Protein AF-A0A374NKQ5-F1 (afdb_monomer_lite)

Radius of gyration: 18.97 Å; chains: 1; bounding box: 44×30×64 Å

Foldseek 3Di:
DVVVVVVVVVVVVVVVVVVLVPDDPLVVLVVCLVVPFQWKWFWDAWPDDDLVQQKTWTKTDIDHHAQDFFQKKWWAFSSNHTFFIWTFHDHWDWDFPDDDDPDTDIMTITMTHGQDGPRHGSVPDDSVRSVVSRVVCRVGTTMMGSDDDDPPD

Structure (mmCIF, N/CA/C/O backbone):
data_AF-A0A374NKQ5-F1
#
_entry.id   AF-A0A374NKQ5-F1
#
loop_
_atom_site.group_PDB
_atom_site.id
_atom_site.type_symbol
_atom_site.label_atom_id
_atom_site.label_alt_id
_atom_site.label_comp_id
_atom_site.label_asym_id
_atom_site.label_entity_id
_atom_site.label_seq_id
_atom_site.pdbx_PDB_ins_code
_atom_site.Cartn_x
_atom_site.Cartn_y
_atom_site.Cartn_z
_atom_site.occupancy
_atom_site.B_iso_or_equiv
_atom_site.auth_seq_id
_atom_site.auth_comp_id
_atom_site.auth_asym_id
_atom_site.auth_atom_id
_atom_site.pdbx_PDB_model_num
ATOM 1 N N . MET A 1 1 ? -23.438 0.858 43.268 1.00 70.25 1 MET A N 1
ATOM 2 C CA . MET A 1 1 ? -22.075 0.892 42.681 1.00 70.25 1 MET A CA 1
ATOM 3 C C . MET A 1 1 ? -22.050 0.452 41.212 1.00 70.25 1 MET A C 1
ATOM 5 O O . MET A 1 1 ? -21.388 1.112 40.426 1.00 70.25 1 MET A O 1
ATOM 9 N N . LEU A 1 2 ? -22.799 -0.591 40.820 1.00 74.88 2 LEU A N 1
ATOM 10 C CA . LEU A 1 2 ? -22.892 -1.069 39.427 1.00 74.88 2 LEU A CA 1
ATOM 11 C C . LEU A 1 2 ? -23.542 -0.053 38.462 1.00 74.88 2 LEU A C 1
ATOM 13 O O . LEU A 1 2 ? -22.989 0.242 37.412 1.00 74.88 2 LEU A O 1
ATOM 17 N N . LEU A 1 3 ? -24.669 0.548 38.868 1.00 74.69 3 LEU A N 1
ATOM 18 C CA . LEU A 1 3 ? -25.404 1.545 38.070 1.00 74.69 3 LEU A CA 1
ATOM 19 C C . LEU A 1 3 ? -24.572 2.791 37.733 1.00 74.69 3 LEU A C 1
ATOM 21 O O . LEU A 1 3 ? -24.650 3.300 36.623 1.00 74.69 3 LEU A O 1
ATOM 25 N N . LYS A 1 4 ? -23.737 3.255 38.673 1.00 80.06 4 LYS A N 1
ATOM 26 C CA . LYS A 1 4 ? -22.841 4.397 38.447 1.00 80.06 4 LYS A CA 1
ATOM 27 C C . LYS A 1 4 ? -21.773 4.061 37.401 1.00 80.06 4 LYS A C 1
ATOM 29 O O . LYS A 1 4 ? -21.599 4.817 36.463 1.00 80.06 4 LYS A O 1
ATOM 34 N N . LYS A 1 5 ? -21.155 2.878 37.496 1.00 80.25 5 LYS A N 1
ATOM 35 C CA . LYS A 1 5 ? -20.176 2.403 36.504 1.00 80.25 5 LYS A CA 1
ATOM 36 C C . LYS A 1 5 ? -20.775 2.254 35.101 1.00 80.25 5 LYS A C 1
ATOM 38 O O . LYS A 1 5 ? -20.100 2.570 34.134 1.00 80.25 5 LYS A O 1
ATOM 43 N N . LEU A 1 6 ? -22.023 1.789 34.994 1.00 72.88 6 LEU A N 1
ATOM 44 C CA . LEU A 1 6 ? -22.735 1.689 33.713 1.00 72.88 6 LEU A CA 1
ATOM 45 C C . LEU A 1 6 ? -23.015 3.067 33.101 1.00 72.88 6 LEU A C 1
ATOM 47 O O . LEU A 1 6 ? -22.865 3.237 31.895 1.00 72.88 6 LEU A O 1
ATOM 51 N N . LYS A 1 7 ? -23.381 4.050 33.929 1.00 76.62 7 LYS A N 1
ATOM 52 C CA . LYS A 1 7 ? -23.606 5.427 33.484 1.00 76.62 7 LYS A CA 1
ATOM 53 C C . LYS A 1 7 ? -22.303 6.103 33.043 1.00 76.62 7 LYS A C 1
ATOM 55 O O . LYS A 1 7 ? -22.260 6.642 31.945 1.00 76.62 7 LYS A O 1
ATOM 60 N N . ASP A 1 8 ? -21.241 5.976 33.840 1.00 83.88 8 ASP A N 1
ATOM 61 C CA . ASP A 1 8 ? -19.908 6.501 33.514 1.00 83.88 8 ASP A CA 1
ATOM 62 C C . ASP A 1 8 ? -19.348 5.848 32.230 1.00 83.88 8 ASP A C 1
ATOM 64 O O . ASP A 1 8 ? -18.672 6.501 31.439 1.00 83.88 8 ASP A O 1
ATOM 68 N N . PHE A 1 9 ? -19.633 4.557 32.006 1.00 77.44 9 PHE A N 1
ATOM 69 C CA . PHE A 1 9 ? -19.281 3.858 30.767 1.00 77.44 9 PHE A CA 1
ATOM 70 C C . PHE A 1 9 ? -20.034 4.442 29.572 1.00 77.44 9 PHE A C 1
ATOM 72 O O . PHE A 1 9 ? -19.401 4.832 28.601 1.00 77.44 9 PHE A O 1
ATOM 79 N N . HIS A 1 10 ? -21.360 4.572 29.668 1.00 74.75 10 HIS A N 1
ATOM 80 C CA . HIS A 1 10 ? -22.178 5.134 28.594 1.00 74.75 10 HIS A CA 1
ATOM 81 C C . HIS A 1 10 ? -21.780 6.573 28.239 1.00 74.75 10 HIS A C 1
ATOM 83 O O . HIS A 1 10 ? -21.667 6.892 27.061 1.00 74.75 10 HIS A O 1
ATOM 89 N N . GLU A 1 11 ? -21.523 7.429 29.233 1.00 76.31 11 GLU A N 1
ATOM 90 C CA . GLU A 1 11 ? -21.076 8.809 29.004 1.00 76.31 11 GLU A CA 1
ATOM 91 C C . GLU A 1 11 ? -19.733 8.849 28.261 1.00 76.31 11 GLU A C 1
ATOM 93 O O . GLU A 1 11 ? -19.625 9.547 27.255 1.00 76.31 11 GLU A O 1
ATOM 98 N N . ARG A 1 12 ? -18.758 8.017 28.658 1.00 76.31 12 ARG A N 1
ATOM 99 C CA . ARG A 1 12 ? -17.474 7.890 27.946 1.00 76.31 12 ARG A CA 1
ATOM 100 C C . ARG A 1 12 ? -17.634 7.364 26.525 1.00 76.31 12 ARG A C 1
ATOM 102 O O . ARG A 1 12 ? -16.981 7.869 25.621 1.00 76.31 12 ARG A O 1
ATOM 109 N N . THR A 1 13 ? -18.495 6.369 26.312 1.00 65.75 13 THR A N 1
ATOM 110 C CA . THR A 1 13 ? -18.756 5.841 24.967 1.00 65.75 13 THR A CA 1
ATOM 111 C C . THR A 1 13 ? -19.410 6.908 24.082 1.00 65.75 13 THR A C 1
ATOM 113 O O . THR A 1 13 ? -19.026 7.070 22.931 1.00 65.75 13 THR A O 1
ATOM 116 N N . MET A 1 14 ? -20.347 7.698 24.615 1.00 72.44 14 MET A N 1
ATOM 117 C CA . MET A 1 14 ? -20.967 8.809 23.880 1.00 72.44 14 MET A CA 1
ATOM 118 C C . MET A 1 14 ? -19.991 9.959 23.599 1.00 72.44 14 MET A C 1
ATOM 120 O O . MET A 1 14 ? -20.121 10.622 22.573 1.00 72.44 14 MET A O 1
ATOM 124 N N . GLU A 1 15 ? -19.029 10.218 24.486 1.00 73.38 15 GLU A N 1
ATOM 125 C CA . GLU A 1 15 ? -17.938 11.171 24.241 1.00 73.38 15 GLU A CA 1
ATOM 126 C C . GLU A 1 15 ? -17.008 10.681 23.130 1.00 73.38 15 GLU A C 1
ATOM 128 O O . GLU A 1 15 ? -16.734 11.446 22.211 1.00 73.38 15 GLU A O 1
ATOM 133 N N . GLN A 1 16 ? -16.623 9.402 23.143 1.00 67.25 16 GLN A N 1
ATOM 134 C CA . GLN A 1 16 ? -15.843 8.790 22.063 1.00 67.25 16 GLN A CA 1
ATOM 135 C C . GLN A 1 16 ? -16.571 8.874 20.718 1.00 67.25 16 GLN A C 1
ATOM 137 O O . GLN A 1 16 ? -15.975 9.313 19.741 1.00 67.25 16 GLN A O 1
ATOM 142 N N . TYR A 1 17 ? -17.873 8.570 20.669 1.00 63.34 17 TYR A N 1
ATOM 143 C CA . TYR A 1 17 ? -18.656 8.717 19.437 1.00 63.34 17 TYR A CA 1
ATOM 144 C C . TYR A 1 17 ? -18.735 10.166 18.948 1.00 63.34 17 TYR A C 1
ATOM 146 O O . TYR A 1 17 ? -18.677 10.410 17.747 1.00 63.34 17 TYR A O 1
ATOM 154 N N . LYS A 1 18 ? -18.831 11.149 19.851 1.00 66.50 18 LYS A N 1
ATOM 155 C CA . LYS A 1 18 ? -18.785 12.572 19.474 1.00 66.50 18 LYS A CA 1
ATOM 156 C C . LYS A 1 18 ? -17.409 12.984 18.965 1.00 66.50 18 LYS A C 1
ATOM 158 O O . LYS A 1 18 ? -17.320 13.793 18.044 1.00 66.50 18 LYS A O 1
ATOM 163 N N . GLU A 1 19 ? -16.340 12.486 19.576 1.00 71.00 19 GLU A N 1
ATOM 164 C CA . GLU A 1 19 ? -14.978 12.719 19.099 1.00 71.00 19 GLU A CA 1
ATOM 165 C C . GLU A 1 19 ? -14.795 12.111 17.707 1.00 71.00 19 GLU A C 1
ATOM 167 O O . GLU A 1 19 ? -14.338 12.814 16.808 1.00 71.00 19 GLU A O 1
ATOM 172 N N . GLU A 1 20 ? -15.260 10.877 17.495 1.00 66.31 20 GLU A N 1
ATOM 173 C CA . GLU A 1 20 ? -15.279 10.207 16.194 1.00 66.31 20 GLU A CA 1
ATOM 174 C C . GLU A 1 20 ? -16.112 10.970 15.157 1.00 66.31 20 GLU A C 1
ATOM 176 O O . GLU A 1 20 ? -15.634 11.204 14.049 1.00 66.31 20 GLU A O 1
ATOM 181 N N . GLU A 1 21 ? -17.318 11.439 15.493 1.00 68.38 21 GLU A N 1
ATOM 182 C CA . GLU A 1 21 ? -18.152 12.250 14.594 1.00 68.38 21 GLU A CA 1
ATOM 183 C C . GLU A 1 21 ? -17.458 13.548 14.160 1.00 68.38 21 GLU A C 1
ATOM 185 O O . GLU A 1 21 ? -17.593 13.948 12.999 1.00 68.38 21 GLU A O 1
ATOM 190 N N . ASN A 1 22 ? -16.668 14.163 15.041 1.00 79.06 22 ASN A N 1
ATOM 191 C CA . ASN A 1 22 ? -15.939 15.403 14.770 1.00 79.06 22 ASN A CA 1
ATOM 192 C C . ASN A 1 22 ? -14.563 15.192 14.120 1.00 79.06 22 ASN A C 1
ATOM 194 O O . ASN A 1 22 ? -13.885 16.171 13.794 1.00 79.06 22 ASN A O 1
ATOM 198 N N . LEU A 1 23 ? -14.133 13.944 13.904 1.00 81.31 23 LEU A N 1
ATOM 199 C CA . LEU A 1 23 ? -12.890 13.674 13.192 1.00 81.31 23 LEU A CA 1
ATOM 200 C C . LEU A 1 23 ? -12.952 14.191 11.755 1.00 81.31 23 LEU A C 1
ATOM 202 O O . LEU A 1 23 ? -13.946 14.045 11.037 1.00 81.31 23 LEU A O 1
ATOM 206 N N . GLU A 1 24 ? -11.820 14.733 11.312 1.00 84.62 24 GLU A N 1
ATOM 207 C CA . GLU A 1 24 ? -11.599 15.073 9.913 1.00 84.62 24 GLU A CA 1
ATOM 208 C C . GLU A 1 24 ? -11.815 13.838 9.028 1.00 84.62 24 GLU A C 1
ATOM 210 O O . GLU A 1 24 ? -11.440 12.720 9.387 1.00 84.62 24 GLU A O 1
ATOM 215 N N . SER A 1 25 ? -12.390 14.044 7.841 1.00 85.19 25 SER A N 1
ATOM 216 C CA . SER A 1 25 ? -12.784 12.954 6.937 1.00 85.19 25 SER A CA 1
ATOM 217 C C . SER A 1 25 ? -11.651 11.959 6.644 1.00 85.19 25 SER A C 1
ATOM 219 O O . SER A 1 25 ? -11.883 10.753 6.612 1.00 85.19 25 SER A O 1
ATOM 221 N N . TRP A 1 26 ? -10.414 12.438 6.490 1.00 83.00 26 TRP A N 1
ATOM 222 C CA . TRP A 1 26 ? -9.260 11.578 6.222 1.00 83.00 26 TRP A CA 1
ATOM 223 C C . TRP A 1 26 ? -8.890 10.682 7.415 1.00 83.00 26 TRP A C 1
ATOM 225 O O . TRP A 1 26 ? -8.504 9.535 7.215 1.00 83.00 26 TRP A O 1
ATOM 235 N N . LYS A 1 27 ? -9.070 11.155 8.658 1.00 86.19 27 LYS A N 1
ATOM 236 C CA . LYS A 1 27 ? -8.817 10.350 9.865 1.00 86.19 27 LYS A CA 1
ATOM 237 C C . LYS A 1 27 ? -9.817 9.211 9.970 1.00 86.19 27 LYS A C 1
ATOM 239 O O . LYS A 1 27 ? -9.414 8.090 10.252 1.00 86.19 27 LYS A O 1
ATOM 244 N N . LYS A 1 28 ? -11.090 9.481 9.659 1.00 86.31 28 LYS A N 1
ATOM 245 C CA . LYS A 1 28 ? -12.137 8.451 9.586 1.00 86.31 28 LYS A CA 1
ATOM 246 C C . LYS A 1 28 ? -11.792 7.374 8.559 1.00 86.31 28 LYS A C 1
ATOM 248 O O . LYS A 1 28 ? -11.891 6.197 8.870 1.00 86.31 28 LYS A O 1
ATOM 253 N N . LYS A 1 29 ? -11.311 7.765 7.373 1.00 84.56 29 LYS A N 1
ATOM 254 C CA . LYS A 1 29 ? -10.873 6.814 6.333 1.00 84.56 29 LYS A CA 1
ATOM 255 C C . LYS A 1 29 ? -9.700 5.948 6.785 1.00 84.56 29 LYS A C 1
ATOM 257 O O . LYS A 1 29 ? -9.709 4.743 6.569 1.00 84.56 29 LYS A O 1
ATOM 262 N N . VAL A 1 30 ? -8.688 6.552 7.409 1.00 85.62 30 VAL A N 1
ATOM 263 C CA . VAL A 1 30 ? -7.538 5.799 7.932 1.00 85.62 30 VAL A CA 1
ATOM 264 C C . VAL A 1 30 ? -7.978 4.861 9.055 1.00 85.62 30 VAL A C 1
ATOM 266 O O . VAL A 1 30 ? -7.589 3.699 9.044 1.00 85.62 30 VAL A O 1
ATOM 269 N N . MET A 1 31 ? -8.830 5.312 9.979 1.00 86.06 31 MET A N 1
ATOM 270 C CA . MET A 1 31 ? -9.410 4.443 11.011 1.00 86.06 31 MET A CA 1
ATOM 271 C C . MET A 1 31 ? -10.193 3.278 10.407 1.00 86.06 31 MET A C 1
ATOM 273 O O . MET A 1 31 ? -10.008 2.142 10.821 1.00 86.06 31 MET A O 1
ATOM 277 N N . GLU A 1 32 ? -10.994 3.526 9.375 1.00 86.38 32 GLU A N 1
ATOM 278 C CA . GLU A 1 32 ? -11.734 2.470 8.689 1.00 86.38 32 GLU A CA 1
ATOM 279 C C . GLU A 1 32 ? -10.796 1.428 8.052 1.00 86.38 32 GLU A C 1
ATOM 281 O O . GLU A 1 32 ? -11.087 0.233 8.109 1.00 86.38 32 GLU A O 1
ATOM 286 N N . LEU A 1 33 ? -9.642 1.847 7.507 1.00 85.88 33 LEU A N 1
ATOM 287 C CA . LEU A 1 33 ? -8.602 0.910 7.056 1.00 85.88 33 LEU A CA 1
ATOM 288 C C . LEU A 1 33 ? -8.085 0.064 8.220 1.00 85.88 33 LEU A C 1
ATOM 290 O O . LEU A 1 33 ? -7.961 -1.147 8.069 1.00 85.88 33 LEU A O 1
ATOM 294 N N . HIS A 1 34 ? -7.798 0.674 9.368 1.00 85.19 34 HIS A N 1
ATOM 295 C CA . HIS A 1 34 ? -7.351 -0.059 10.553 1.00 85.19 34 HIS A CA 1
ATOM 296 C C . HIS A 1 34 ? -8.374 -1.089 11.035 1.00 85.19 34 HIS A C 1
ATOM 298 O O . HIS A 1 34 ? -7.991 -2.190 11.402 1.00 85.19 34 HIS A O 1
ATOM 304 N N . GLU A 1 35 ? -9.658 -0.743 11.037 1.00 85.25 35 GLU A N 1
ATOM 305 C CA . GLU A 1 35 ? -10.705 -1.602 11.595 1.00 85.25 35 GLU A CA 1
ATOM 306 C C . GLU A 1 35 ? -11.107 -2.757 10.675 1.00 85.25 35 GLU A C 1
ATOM 308 O O . GLU A 1 35 ? -11.514 -3.814 11.154 1.00 85.25 35 GLU A O 1
ATOM 313 N N . LYS A 1 36 ? -11.062 -2.547 9.354 1.00 85.94 36 LYS A N 1
ATOM 314 C CA . LYS A 1 36 ? -11.661 -3.477 8.384 1.00 85.94 36 LYS A CA 1
ATOM 315 C C . LYS A 1 36 ? -10.662 -4.315 7.597 1.00 85.94 36 LYS A C 1
ATOM 317 O O . LYS A 1 36 ? -11.086 -5.243 6.910 1.00 85.94 36 LYS A O 1
ATOM 322 N N . SER A 1 37 ? -9.377 -3.982 7.631 1.00 84.56 37 SER A N 1
ATOM 323 C CA . SER A 1 37 ? -8.371 -4.732 6.875 1.00 84.56 37 SER A CA 1
ATOM 324 C C . SER A 1 37 ? -7.918 -5.952 7.670 1.00 84.56 37 SER A C 1
ATOM 326 O O . SER A 1 37 ? -7.551 -5.794 8.829 1.00 84.56 37 SER A O 1
ATOM 328 N N . ALA A 1 38 ? -7.860 -7.148 7.072 1.00 84.94 38 ALA A N 1
ATOM 329 C CA . ALA A 1 38 ? -7.255 -8.291 7.764 1.00 84.94 38 ALA A CA 1
ATOM 330 C C . ALA A 1 38 ? -5.726 -8.194 7.849 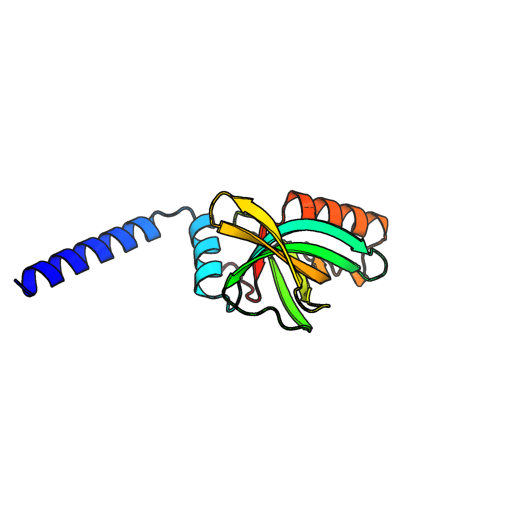1.00 84.94 38 ALA A C 1
ATOM 332 O O . ALA A 1 38 ? -5.131 -8.894 8.665 1.00 84.94 38 ALA A O 1
ATOM 333 N N . PHE A 1 39 ? -5.095 -7.289 7.089 1.00 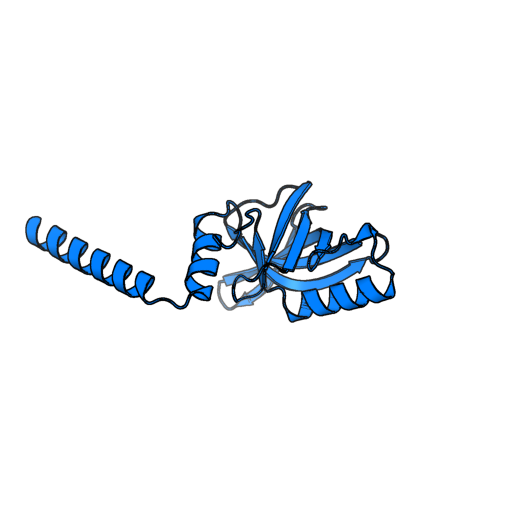89.06 39 PHE A N 1
ATOM 334 C CA . PHE A 1 39 ? -3.751 -6.810 7.391 1.00 89.06 39 PHE A CA 1
ATOM 335 C C . PHE A 1 39 ? -3.598 -5.305 7.164 1.00 89.06 39 PHE A C 1
ATOM 337 O O . PHE A 1 39 ? -4.225 -4.715 6.279 1.00 89.06 39 PHE A O 1
ATOM 344 N N . LEU A 1 40 ? -2.678 -4.698 7.915 1.00 90.31 40 LEU A N 1
ATOM 345 C CA . LEU A 1 40 ? -2.246 -3.324 7.682 1.00 90.31 40 LEU A CA 1
ATOM 346 C C . LEU A 1 40 ? -0.724 -3.200 7.733 1.00 90.31 40 LEU A C 1
ATOM 348 O O . LEU A 1 40 ? -0.075 -3.570 8.716 1.00 90.31 40 LEU A O 1
ATOM 352 N N . PHE A 1 41 ? -0.164 -2.617 6.678 1.00 92.56 41 PHE A N 1
ATOM 353 C CA . PHE A 1 41 ? 1.265 -2.401 6.527 1.00 92.56 41 PHE A CA 1
ATOM 354 C C . PHE A 1 41 ? 1.585 -0.916 6.342 1.00 92.56 41 PHE A C 1
ATOM 356 O O . PHE A 1 41 ? 1.127 -0.278 5.394 1.00 92.56 41 PHE A O 1
ATOM 363 N N . TYR A 1 42 ? 2.420 -0.372 7.226 1.00 93.44 42 TYR A N 1
ATOM 364 C CA . TYR A 1 42 ? 2.961 0.977 7.082 1.00 93.44 42 TYR A CA 1
ATOM 365 C C . TYR A 1 42 ? 4.191 0.955 6.194 1.00 93.44 42 TYR A C 1
ATOM 367 O O . TYR A 1 42 ? 5.229 0.412 6.580 1.00 93.44 42 TYR A O 1
ATOM 375 N N . TYR A 1 43 ? 4.065 1.572 5.026 1.00 93.62 43 TYR A N 1
ATOM 376 C CA . TYR A 1 43 ? 5.153 1.757 4.080 1.00 93.62 43 TYR A CA 1
ATOM 377 C C . TYR A 1 43 ? 6.197 2.731 4.649 1.00 93.62 43 TYR A C 1
ATOM 379 O O . TYR A 1 43 ? 5.846 3.775 5.196 1.00 93.62 43 TYR A O 1
ATOM 387 N N . ASP A 1 44 ? 7.476 2.377 4.528 1.00 92.12 44 ASP A N 1
ATOM 388 C CA . ASP A 1 44 ? 8.615 3.185 4.983 1.00 92.12 44 ASP A CA 1
ATOM 389 C C . ASP A 1 44 ? 9.493 3.617 3.807 1.00 92.12 44 ASP A C 1
ATOM 391 O O . ASP A 1 44 ? 9.790 4.799 3.659 1.00 92.12 44 ASP A O 1
ATOM 395 N N . ALA A 1 45 ? 9.904 2.663 2.967 1.00 92.12 45 ALA A N 1
ATOM 396 C CA . ALA A 1 45 ? 10.832 2.918 1.870 1.00 92.12 45 ALA A CA 1
ATOM 397 C C . ALA A 1 45 ? 10.693 1.898 0.733 1.00 92.12 45 ALA A C 1
ATOM 399 O O . ALA A 1 45 ? 10.251 0.765 0.943 1.00 92.12 45 ALA A O 1
ATOM 400 N N . THR A 1 46 ? 11.152 2.289 -0.455 1.00 94.88 46 THR A N 1
ATOM 401 C CA . THR A 1 46 ? 11.425 1.378 -1.570 1.00 94.88 46 THR A CA 1
ATOM 402 C C . THR A 1 46 ? 12.915 1.065 -1.550 1.00 94.88 46 THR A C 1
ATOM 404 O O . THR A 1 46 ? 13.745 1.962 -1.449 1.00 94.88 46 THR A O 1
ATOM 407 N N . LEU A 1 47 ? 13.256 -0.220 -1.581 1.00 92.75 47 LEU A N 1
ATOM 408 C CA . LEU A 1 47 ? 14.636 -0.703 -1.564 1.00 92.75 47 LEU A CA 1
ATOM 409 C C . LEU A 1 47 ? 15.155 -0.977 -2.973 1.00 92.75 47 LEU A C 1
ATOM 411 O O . LEU A 1 47 ? 16.325 -0.736 -3.255 1.00 92.75 47 LEU A O 1
ATOM 415 N N . GLU A 1 48 ? 14.287 -1.495 -3.841 1.00 94.06 48 GLU A N 1
ATOM 416 C CA . GLU A 1 48 ? 14.619 -1.828 -5.223 1.00 94.06 48 GLU A CA 1
ATOM 417 C C . GLU A 1 48 ? 13.388 -1.668 -6.120 1.00 94.06 48 GLU A C 1
ATOM 419 O O . GLU A 1 48 ? 12.265 -1.968 -5.712 1.00 94.06 48 GLU A O 1
ATOM 424 N N . GLU A 1 49 ? 13.608 -1.221 -7.354 1.00 93.75 49 GLU A N 1
ATOM 425 C CA . GLU A 1 49 ? 12.583 -1.050 -8.381 1.00 93.75 49 GLU A CA 1
ATOM 426 C C . GLU A 1 49 ? 12.882 -1.971 -9.567 1.00 93.75 49 GLU A C 1
ATOM 428 O O . GLU A 1 49 ? 14.005 -1.997 -10.071 1.00 93.75 49 GLU A O 1
ATOM 433 N N . ASN A 1 50 ? 11.870 -2.663 -10.090 1.00 92.31 50 ASN A N 1
ATOM 434 C CA . ASN A 1 50 ? 11.987 -3.436 -11.321 1.00 92.31 50 ASN A CA 1
ATOM 435 C C . ASN A 1 50 ? 10.914 -3.011 -12.333 1.00 92.31 50 ASN A C 1
ATOM 437 O O . ASN A 1 50 ? 9.772 -3.477 -12.329 1.00 92.31 50 ASN A O 1
ATOM 441 N N . ALA A 1 51 ? 11.299 -2.117 -13.247 1.00 88.69 51 ALA A N 1
ATOM 442 C CA . ALA A 1 51 ? 10.408 -1.593 -14.282 1.00 88.69 51 ALA A CA 1
ATOM 443 C C . ALA A 1 51 ? 9.984 -2.641 -15.329 1.00 88.69 51 ALA A C 1
ATOM 445 O O . ALA A 1 51 ? 8.955 -2.459 -15.988 1.00 88.69 51 ALA A O 1
ATOM 446 N N . GLU A 1 52 ? 10.760 -3.710 -15.518 1.00 88.00 52 GLU A N 1
ATOM 447 C CA . GLU A 1 52 ? 10.419 -4.793 -16.446 1.00 88.00 52 GLU A CA 1
ATOM 448 C C . GLU A 1 52 ? 9.335 -5.691 -15.850 1.00 88.00 52 GLU A C 1
ATOM 450 O O . GLU A 1 52 ? 8.363 -6.017 -16.530 1.00 88.00 52 GLU A O 1
ATOM 455 N N . GLN A 1 53 ? 9.457 -6.003 -14.558 1.00 89.25 53 GLN A N 1
ATOM 456 C CA . GLN A 1 53 ? 8.517 -6.841 -13.812 1.00 89.25 53 GLN A CA 1
ATOM 457 C C . GLN A 1 53 ? 7.353 -6.063 -13.180 1.00 89.25 53 GLN A C 1
ATOM 459 O O . GLN A 1 53 ? 6.472 -6.675 -12.584 1.00 89.25 53 GLN A O 1
ATOM 464 N N . ASN A 1 54 ? 7.311 -4.734 -13.334 1.00 94.69 54 ASN A N 1
ATOM 465 C CA . ASN A 1 54 ? 6.326 -3.852 -12.691 1.00 94.69 54 ASN A CA 1
ATOM 466 C C . ASN A 1 54 ? 6.311 -3.989 -11.166 1.00 94.69 54 ASN A C 1
ATOM 468 O O . ASN A 1 54 ? 5.245 -3.913 -10.559 1.00 94.69 54 ASN A O 1
ATOM 472 N N . SER A 1 55 ? 7.463 -4.224 -10.548 1.00 95.94 55 SER A N 1
ATOM 473 C CA . SER A 1 55 ? 7.520 -4.590 -9.138 1.00 95.94 55 SER A CA 1
ATOM 474 C C . SER A 1 55 ? 8.502 -3.743 -8.340 1.00 95.94 55 SER A C 1
ATOM 476 O O . SER A 1 55 ? 9.347 -3.042 -8.898 1.00 95.94 55 SER A O 1
ATOM 478 N N . LEU A 1 56 ? 8.352 -3.799 -7.021 1.00 96.12 56 LEU A N 1
ATOM 479 C CA . LEU A 1 56 ? 9.105 -3.044 -6.030 1.00 96.12 56 LEU A CA 1
ATOM 480 C C . LEU A 1 56 ? 9.465 -3.958 -4.866 1.00 96.12 56 LEU A C 1
ATOM 482 O O . LEU A 1 56 ? 8.585 -4.638 -4.345 1.00 96.12 56 LEU A O 1
ATOM 486 N N . ILE A 1 57 ? 10.698 -3.908 -4.373 1.00 95.62 57 ILE A N 1
ATOM 487 C CA . ILE A 1 57 ? 10.987 -4.399 -3.024 1.00 95.62 57 ILE A CA 1
ATOM 488 C C . ILE A 1 57 ? 10.720 -3.252 -2.065 1.00 95.62 57 ILE A C 1
ATOM 490 O O . ILE A 1 57 ? 11.410 -2.233 -2.102 1.00 95.62 57 ILE A O 1
ATOM 494 N N . ILE A 1 58 ? 9.724 -3.417 -1.201 1.00 95.25 58 ILE A N 1
ATOM 495 C CA . ILE A 1 58 ? 9.330 -2.394 -0.236 1.00 95.25 58 ILE A CA 1
ATOM 496 C C . ILE A 1 58 ? 9.695 -2.807 1.181 1.00 95.25 58 ILE A C 1
ATOM 498 O O . ILE A 1 58 ? 9.738 -3.991 1.515 1.00 95.25 58 ILE A O 1
ATOM 502 N N . GLN A 1 59 ? 9.940 -1.809 2.019 1.00 93.94 59 GLN A N 1
ATOM 503 C CA . GLN A 1 59 ? 10.187 -1.957 3.439 1.00 93.94 59 GLN A CA 1
ATOM 504 C C . GLN A 1 59 ? 9.121 -1.222 4.244 1.00 93.94 59 GLN A C 1
ATOM 506 O O . GLN A 1 59 ? 8.668 -0.141 3.869 1.00 93.94 59 GLN A O 1
ATOM 511 N N . GLY A 1 60 ? 8.760 -1.792 5.390 1.00 92.44 60 GLY A N 1
ATOM 512 C CA . GLY A 1 60 ? 7.794 -1.178 6.283 1.00 92.44 60 GLY A CA 1
ATOM 513 C C . GLY A 1 60 ? 7.545 -1.972 7.551 1.00 92.44 60 GLY A C 1
ATOM 514 O O . GLY A 1 60 ? 8.377 -2.771 7.989 1.00 92.44 60 GLY A O 1
ATOM 515 N N . SER A 1 61 ? 6.402 -1.718 8.170 1.00 90.38 61 SER A N 1
ATOM 516 C CA . SER A 1 61 ? 5.987 -2.366 9.410 1.00 90.38 61 SER A CA 1
ATOM 517 C C . SER A 1 61 ? 4.605 -2.978 9.232 1.00 90.38 61 SER A C 1
ATOM 519 O O . SER A 1 61 ? 3.637 -2.251 9.025 1.00 90.38 61 SER A O 1
ATOM 521 N N . LEU A 1 62 ? 4.521 -4.303 9.343 1.00 89.44 62 LEU A N 1
ATOM 522 C CA . LEU A 1 62 ? 3.258 -5.019 9.472 1.00 89.44 62 LEU A CA 1
ATOM 523 C C . LEU A 1 62 ? 2.756 -4.849 10.908 1.00 89.44 62 LEU A C 1
ATOM 525 O 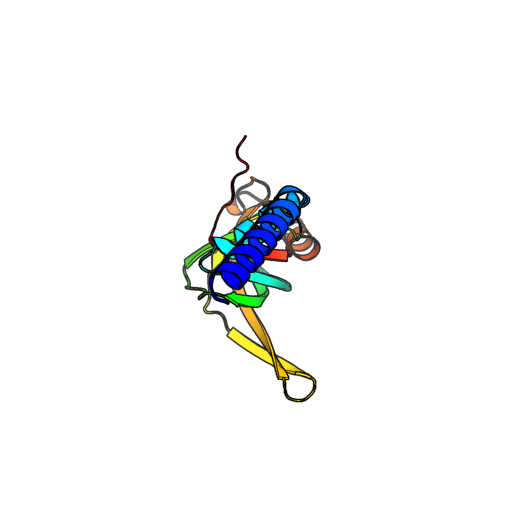O . LEU A 1 62 ? 3.501 -5.119 11.851 1.00 89.44 62 LEU A O 1
ATOM 529 N N . VAL A 1 63 ? 1.537 -4.341 11.071 1.00 83.44 63 VAL A N 1
ATOM 530 C CA . VAL A 1 63 ? 0.944 -4.079 12.395 1.00 83.44 63 VAL A CA 1
ATOM 531 C C . VAL A 1 63 ? 0.019 -5.200 12.818 1.00 83.44 63 VAL A C 1
ATOM 533 O O . VAL A 1 63 ? 0.029 -5.600 13.978 1.00 83.44 63 VAL A O 1
ATOM 536 N N . GLU A 1 64 ? -0.748 -5.710 11.867 1.00 76.50 64 GLU A N 1
ATOM 537 C CA . GLU A 1 64 ? -1.731 -6.760 12.072 1.00 76.50 64 GLU A CA 1
ATOM 538 C C . GLU A 1 64 ? -1.829 -7.601 10.804 1.00 76.50 64 GLU A C 1
ATOM 540 O O . GLU A 1 64 ? -1.566 -7.094 9.708 1.00 76.50 64 GLU A O 1
ATOM 545 N N . GLY A 1 65 ? -2.198 -8.869 10.974 1.00 84.50 65 GLY A N 1
ATOM 546 C CA . GLY A 1 65 ? -2.435 -9.802 9.883 1.00 84.50 65 GLY A CA 1
ATOM 547 C C . GLY A 1 65 ? -1.210 -10.570 9.411 1.00 84.50 65 GLY A C 1
ATOM 548 O O . GLY A 1 65 ? -0.116 -10.489 9.971 1.00 84.50 65 GLY A O 1
ATOM 549 N N . GLU A 1 66 ? -1.431 -11.322 8.343 1.00 86.12 66 GLU A N 1
ATOM 550 C CA . GLU A 1 66 ? -0.403 -12.024 7.585 1.00 86.12 66 GLU A CA 1
ATOM 551 C C . GLU A 1 66 ? -0.358 -11.456 6.162 1.00 86.12 66 GLU A C 1
ATOM 553 O O . GLU A 1 66 ? -1.317 -10.853 5.682 1.00 86.12 66 GLU A O 1
ATOM 558 N N . LEU A 1 67 ? 0.763 -11.656 5.472 1.00 86.62 67 LEU A N 1
ATOM 559 C CA . LEU A 1 67 ? 0.986 -11.177 4.106 1.00 86.62 67 LEU A CA 1
ATOM 560 C C . LEU A 1 67 ? 1.186 -12.379 3.164 1.00 86.62 67 LEU A C 1
ATOM 562 O O . LEU A 1 67 ? 2.329 -12.693 2.819 1.00 86.62 67 LEU A O 1
ATOM 566 N N . PRO A 1 68 ? 0.115 -13.094 2.765 1.00 89.56 68 PRO A N 1
ATOM 567 C CA . PRO A 1 68 ? 0.252 -14.249 1.889 1.00 89.56 68 PRO A CA 1
ATOM 568 C C . PRO A 1 68 ? 0.719 -13.840 0.490 1.00 89.56 68 PRO A C 1
ATOM 570 O O . PRO A 1 68 ? 0.269 -12.835 -0.066 1.00 89.56 68 PRO A O 1
ATOM 573 N N . ILE A 1 69 ? 1.565 -14.669 -0.127 1.00 94.00 69 ILE A N 1
ATOM 574 C CA . ILE A 1 69 ? 1.911 -14.515 -1.544 1.00 94.00 69 ILE A CA 1
ATOM 575 C C . ILE A 1 69 ? 0.635 -14.591 -2.391 1.00 94.00 69 ILE A C 1
ATOM 577 O O . ILE A 1 69 ? -0.219 -15.454 -2.196 1.00 94.00 69 ILE A O 1
ATOM 581 N N . GLY A 1 70 ? 0.529 -13.701 -3.374 1.00 93.38 70 GLY A N 1
ATOM 582 C CA . GLY A 1 70 ? -0.584 -13.630 -4.313 1.00 93.38 70 GLY A CA 1
ATOM 583 C C . GLY A 1 70 ? -1.755 -12.776 -3.836 1.00 93.38 70 GLY A C 1
ATOM 584 O O . GLY A 1 70 ? -2.617 -12.461 -4.659 1.00 93.38 70 GLY A O 1
ATOM 585 N N . SER A 1 71 ? -1.774 -12.356 -2.567 1.00 91.88 71 SER A N 1
ATOM 586 C CA . SER A 1 71 ? -2.803 -11.458 -2.041 1.00 91.88 71 SER A CA 1
ATOM 587 C C . SER A 1 71 ? -2.820 -10.141 -2.797 1.00 91.88 71 SER A C 1
ATOM 589 O O . SER A 1 71 ? -1.773 -9.529 -3.029 1.00 91.88 71 SER A O 1
ATOM 591 N N . THR A 1 72 ? -4.022 -9.704 -3.170 1.00 94.06 72 THR A N 1
ATOM 592 C CA . THR A 1 72 ? -4.245 -8.366 -3.711 1.00 94.06 72 THR A CA 1
ATOM 593 C C . THR A 1 72 ? -4.084 -7.343 -2.602 1.00 94.06 72 THR A C 1
ATOM 595 O O . THR A 1 72 ? -4.588 -7.527 -1.498 1.00 94.06 72 THR A O 1
ATOM 598 N N . VAL A 1 73 ? -3.387 -6.257 -2.913 1.00 95.06 73 VAL A N 1
ATOM 599 C CA . VAL A 1 73 ? -3.162 -5.159 -1.980 1.00 95.06 73 VAL A CA 1
ATOM 600 C C . VAL A 1 73 ? -3.431 -3.825 -2.653 1.00 95.06 73 VAL A C 1
ATOM 602 O O . VAL A 1 73 ? -3.268 -3.670 -3.863 1.00 95.06 73 VAL A O 1
ATOM 605 N N . TYR A 1 74 ? -3.806 -2.850 -1.845 1.00 95.75 74 TYR A N 1
ATOM 606 C CA . TYR A 1 74 ? -4.154 -1.496 -2.224 1.00 95.75 74 TYR A CA 1
ATOM 607 C C . TYR A 1 74 ? -3.214 -0.531 -1.504 1.00 95.75 74 TYR A C 1
ATOM 609 O O . TYR A 1 74 ? -2.974 -0.653 -0.302 1.00 95.75 74 TYR A O 1
ATOM 617 N N . LEU A 1 75 ? -2.655 0.410 -2.261 1.00 96.12 75 LEU A N 1
ATOM 618 C CA . LEU A 1 75 ? -1.722 1.420 -1.786 1.00 96.12 75 LEU A CA 1
ATOM 619 C C . LEU A 1 75 ? -2.481 2.715 -1.504 1.00 96.12 75 LEU A C 1
ATOM 621 O O . LEU A 1 75 ? -3.271 3.173 -2.336 1.00 96.12 75 LEU A O 1
ATOM 625 N N . TYR A 1 76 ? -2.171 3.339 -0.373 1.00 95.00 76 TYR A N 1
ATOM 626 C CA . TYR A 1 76 ? -2.786 4.582 0.069 1.00 95.00 76 TYR A CA 1
ATOM 627 C C . TYR A 1 76 ? -1.753 5.595 0.557 1.00 95.00 76 TYR A C 1
ATOM 629 O O . TYR A 1 76 ? -0.674 5.239 1.042 1.00 95.00 76 TYR A O 1
ATOM 637 N N . THR A 1 77 ? -2.118 6.873 0.477 1.00 94.06 77 THR A N 1
ATOM 638 C CA . THR A 1 77 ? -1.406 7.949 1.178 1.00 94.06 77 THR A CA 1
ATOM 639 C C . THR A 1 77 ? -1.692 7.929 2.680 1.00 94.06 77 THR A C 1
ATOM 641 O O . THR A 1 77 ? -2.629 7.273 3.137 1.00 94.06 77 THR A O 1
ATOM 644 N N . GLY A 1 78 ? -0.949 8.726 3.456 1.00 87.94 78 GLY A N 1
ATOM 645 C CA . GLY A 1 78 ? -1.223 8.942 4.885 1.00 87.94 78 GLY A CA 1
ATOM 646 C C . GLY A 1 78 ? -2.591 9.572 5.191 1.00 87.94 78 GLY A C 1
ATOM 647 O O . GLY A 1 78 ? -3.046 9.520 6.327 1.00 87.94 78 GLY A O 1
ATOM 648 N N . GLU A 1 79 ? -3.273 10.122 4.183 1.00 89.62 79 GLU A N 1
ATOM 649 C CA . GLU A 1 79 ? -4.646 10.639 4.288 1.00 89.62 79 GLU A CA 1
ATOM 650 C C . GLU A 1 79 ? -5.707 9.600 3.868 1.00 89.62 79 GLU A C 1
ATOM 652 O O . GLU A 1 79 ? -6.884 9.933 3.716 1.00 89.62 79 GLU A O 1
ATOM 657 N N . GLY A 1 80 ? -5.303 8.354 3.600 1.00 88.12 80 GLY A N 1
ATOM 658 C CA . GLY A 1 80 ? -6.197 7.298 3.123 1.00 88.12 80 GLY A CA 1
ATOM 659 C C . GLY A 1 80 ? -6.663 7.483 1.674 1.00 88.12 80 GLY A C 1
ATOM 660 O O . GLY A 1 80 ? -7.678 6.914 1.279 1.00 88.12 80 GLY A O 1
ATOM 661 N N . LYS A 1 81 ? -5.961 8.285 0.857 1.00 91.12 81 LYS A N 1
ATOM 662 C CA . LYS A 1 81 ? -6.277 8.416 -0.577 1.00 91.12 81 LYS A CA 1
ATOM 663 C C . LYS A 1 81 ? -5.709 7.231 -1.343 1.00 91.12 81 LYS A C 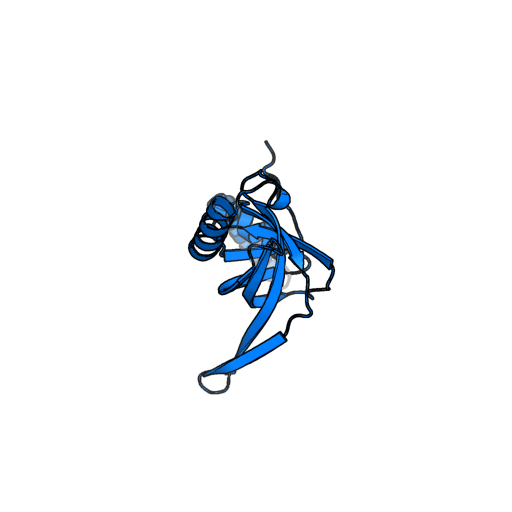1
ATOM 665 O O . LYS A 1 81 ? -4.519 6.951 -1.233 1.00 91.12 81 LYS A O 1
ATOM 670 N N . TYR A 1 82 ? -6.550 6.581 -2.140 1.00 93.56 82 TYR A N 1
ATOM 671 C CA . TYR A 1 82 ? -6.160 5.460 -2.989 1.00 93.56 82 TYR A CA 1
ATOM 672 C C . TYR A 1 82 ? -5.162 5.893 -4.074 1.00 93.56 82 TYR A C 1
ATOM 674 O O . TYR A 1 82 ? -5.393 6.869 -4.790 1.00 93.56 82 TYR A O 1
ATOM 682 N N . LEU A 1 83 ? -4.061 5.150 -4.198 1.00 95.50 83 LEU A N 1
ATOM 683 C CA . LEU A 1 83 ? -3.013 5.376 -5.193 1.00 95.50 83 LEU A CA 1
ATOM 684 C C . LEU A 1 83 ? -3.005 4.313 -6.290 1.00 95.50 83 LEU A C 1
ATOM 686 O O . LEU A 1 83 ? -2.695 4.626 -7.436 1.00 95.50 83 LEU A O 1
ATOM 690 N N . GLY A 1 84 ? -3.308 3.063 -5.960 1.00 96.19 84 GLY A N 1
ATOM 691 C CA . GLY A 1 84 ? -3.157 1.945 -6.884 1.00 96.19 84 GLY A CA 1
ATOM 692 C C . GLY A 1 84 ? -3.271 0.599 -6.187 1.00 96.19 84 GLY A C 1
ATOM 693 O O . GLY A 1 84 ? -3.401 0.537 -4.965 1.00 96.19 84 GLY A O 1
ATOM 694 N N . ASN A 1 85 ? -3.205 -0.477 -6.959 1.00 97.06 85 ASN A N 1
ATOM 695 C CA . ASN A 1 85 ? -3.262 -1.836 -6.440 1.00 97.06 85 ASN A CA 1
ATOM 696 C C . ASN A 1 85 ? -2.211 -2.739 -7.081 1.00 97.06 85 ASN A C 1
ATOM 698 O O . ASN A 1 85 ? -1.606 -2.417 -8.109 1.00 97.06 85 ASN A O 1
ATOM 702 N N . GLY A 1 86 ? -1.992 -3.872 -6.433 1.00 96.69 86 GLY A N 1
ATOM 703 C CA . GLY A 1 86 ? -0.953 -4.812 -6.7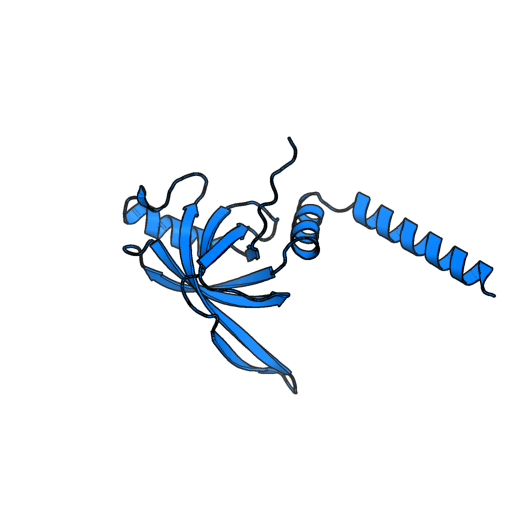88 1.00 96.69 86 GLY A CA 1
ATOM 704 C C . GLY A 1 86 ? -1.104 -6.140 -6.070 1.00 96.69 86 GLY A C 1
ATOM 705 O O . GLY A 1 86 ? -2.164 -6.452 -5.522 1.00 96.69 86 GLY A O 1
ATOM 706 N N . ARG A 1 87 ? -0.027 -6.924 -6.069 1.00 96.56 87 ARG A N 1
ATOM 707 C CA . ARG A 1 87 ? 0.019 -8.246 -5.444 1.00 96.56 87 ARG A CA 1
ATOM 708 C C . ARG A 1 87 ? 1.332 -8.505 -4.741 1.00 96.56 87 ARG A C 1
ATOM 710 O O . ARG A 1 87 ? 2.394 -8.110 -5.218 1.00 96.56 87 ARG A O 1
ATOM 717 N N . ILE A 1 88 ? 1.256 -9.245 -3.649 1.00 95.81 88 ILE A N 1
ATOM 718 C CA . ILE A 1 88 ? 2.434 -9.736 -2.940 1.00 95.81 88 ILE A CA 1
ATOM 719 C C . ILE A 1 88 ? 3.088 -10.835 -3.784 1.00 95.81 88 ILE A C 1
ATOM 721 O O . ILE A 1 88 ? 2.438 -11.813 -4.148 1.00 95.81 88 ILE A O 1
ATOM 725 N N . LEU A 1 89 ? 4.364 -10.668 -4.124 1.00 96.06 89 LEU A N 1
ATOM 726 C CA . LEU A 1 89 ? 5.121 -11.585 -4.985 1.00 96.06 89 LEU A CA 1
ATOM 727 C C . LEU A 1 89 ? 6.126 -12.447 -4.217 1.00 96.06 89 LEU A C 1
ATOM 729 O O . LEU A 1 89 ? 6.637 -13.416 -4.773 1.00 96.06 89 LEU A O 1
ATOM 733 N N . SER A 1 90 ? 6.429 -12.106 -2.965 1.00 94.25 90 SER A N 1
ATOM 734 C CA . SER A 1 90 ? 7.342 -12.870 -2.113 1.00 94.25 90 SER A CA 1
ATOM 735 C C . SER A 1 90 ? 6.821 -12.966 -0.688 1.00 94.25 90 SER A C 1
ATOM 737 O O . SER A 1 90 ? 6.024 -12.135 -0.255 1.00 94.25 90 SER A O 1
ATOM 739 N N . GLU A 1 91 ? 7.314 -13.952 0.055 1.00 90.25 91 GLU A N 1
ATOM 740 C CA . GLU A 1 91 ? 7.104 -14.010 1.499 1.00 90.25 91 GLU A CA 1
ATOM 741 C C . GLU A 1 91 ? 7.703 -12.760 2.172 1.00 90.25 91 GLU A C 1
ATOM 743 O O . GLU A 1 91 ? 8.758 -12.275 1.739 1.00 90.25 91 GLU A O 1
ATOM 748 N N . PRO A 1 92 ? 7.036 -12.210 3.202 1.00 86.25 92 PRO A N 1
ATOM 749 C CA . PRO A 1 92 ? 7.576 -11.118 3.995 1.00 86.25 92 PRO A CA 1
ATOM 750 C C . PRO A 1 92 ? 8.769 -11.589 4.828 1.00 86.25 92 PRO A C 1
ATOM 752 O O . PRO A 1 92 ? 8.657 -12.456 5.692 1.00 86.25 92 PRO A O 1
ATOM 755 N N . GLU A 1 93 ? 9.920 -10.966 4.611 1.00 88.25 93 GLU A N 1
ATOM 756 C CA . GLU A 1 93 ? 11.099 -11.160 5.445 1.00 88.25 93 GLU A CA 1
ATOM 757 C C . GLU A 1 93 ? 11.110 -10.149 6.590 1.00 88.25 93 GLU A C 1
ATOM 759 O O . GLU A 1 93 ? 11.132 -8.934 6.369 1.00 88.25 93 GLU A O 1
ATOM 764 N N . GLU A 1 94 ? 11.166 -10.637 7.827 1.00 84.00 94 GLU A N 1
ATOM 765 C CA . GLU A 1 94 ? 11.340 -9.782 8.996 1.00 84.00 94 GLU A CA 1
ATOM 766 C C . GLU A 1 94 ? 12.835 -9.555 9.279 1.00 84.00 94 GLU A C 1
ATOM 768 O O . GLU A 1 94 ? 13.571 -10.470 9.651 1.00 84.00 94 GLU A O 1
ATOM 773 N N . LYS A 1 95 ? 13.302 -8.311 9.124 1.00 82.38 95 LYS A N 1
ATOM 774 C CA . LYS A 1 95 ? 14.692 -7.913 9.386 1.00 82.38 95 LYS A CA 1
ATOM 775 C C . LYS A 1 95 ? 14.799 -7.067 10.646 1.00 82.38 95 LYS A C 1
ATOM 777 O O . LYS A 1 95 ? 14.090 -6.075 10.825 1.00 82.38 95 LYS A O 1
ATOM 782 N N . GLU A 1 96 ? 15.730 -7.437 11.524 1.00 76.00 96 GLU A N 1
ATOM 783 C CA . GLU A 1 96 ? 16.076 -6.647 12.707 1.00 76.00 96 GLU A CA 1
ATOM 784 C C . GLU A 1 96 ? 16.936 -5.447 12.281 1.00 76.00 96 GLU A C 1
ATOM 786 O O . GLU A 1 96 ? 18.056 -5.608 11.807 1.00 76.00 96 GLU A O 1
ATOM 791 N N . GLN A 1 97 ? 16.415 -4.230 12.446 1.00 68.62 97 GLN A N 1
ATOM 792 C CA . GLN A 1 97 ? 17.074 -2.985 12.024 1.00 68.62 97 GLN A CA 1
ATOM 793 C C . GLN A 1 97 ? 17.770 -2.250 13.182 1.00 68.62 97 GLN A C 1
ATOM 795 O O . GLN A 1 97 ? 18.087 -1.064 13.100 1.00 68.62 97 GLN A O 1
ATOM 800 N N . GLY A 1 98 ? 17.998 -2.957 14.287 1.00 68.12 98 GLY A N 1
ATOM 801 C CA . GLY A 1 98 ? 18.678 -2.447 15.469 1.00 68.12 98 GLY A CA 1
ATOM 802 C C . GLY A 1 98 ? 17.813 -2.486 16.723 1.00 68.12 98 GLY A C 1
ATOM 803 O O . GLY A 1 98 ? 16.685 -2.984 16.748 1.00 68.12 98 GLY A O 1
ATOM 804 N N . ARG A 1 99 ? 18.373 -1.952 17.806 1.00 63.84 99 ARG A N 1
ATOM 805 C CA . ARG A 1 99 ? 17.824 -2.084 19.154 1.00 63.84 99 ARG A CA 1
ATOM 806 C C . ARG A 1 99 ? 17.753 -0.713 19.817 1.00 63.84 99 ARG A C 1
ATOM 808 O O . ARG A 1 99 ? 18.756 -0.009 19.880 1.00 63.84 99 ARG A O 1
ATOM 815 N N . LYS A 1 100 ? 16.581 -0.333 20.333 1.00 61.41 100 LYS A N 1
ATOM 816 C CA . LYS A 1 100 ? 16.427 0.858 21.184 1.00 61.41 100 LYS A CA 1
ATOM 817 C C . LYS A 1 100 ? 16.088 0.389 22.598 1.00 61.41 100 LYS A C 1
ATOM 819 O O . LYS A 1 100 ? 14.946 0.049 22.897 1.00 61.41 100 LYS A O 1
ATOM 824 N N . GLY A 1 101 ? 17.103 0.315 23.458 1.00 71.19 10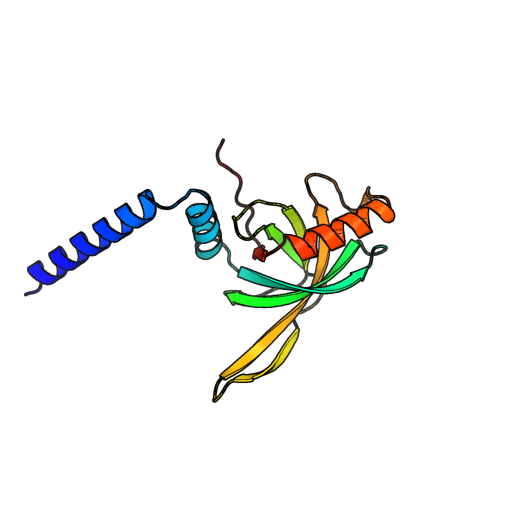1 GLY A N 1
ATOM 825 C CA . GLY A 1 101 ? 16.966 -0.253 24.802 1.00 71.19 101 GLY A CA 1
ATOM 826 C C . GLY A 1 101 ? 16.679 -1.758 24.762 1.00 71.19 101 GLY A C 1
ATOM 827 O O . GLY A 1 101 ? 17.439 -2.525 24.177 1.00 71.19 101 GLY A O 1
ATOM 828 N N . LEU A 1 102 ? 15.584 -2.209 25.375 1.00 62.69 102 LEU A N 1
ATOM 829 C CA . LEU A 1 102 ? 15.182 -3.623 25.343 1.00 62.69 102 LEU A CA 1
ATOM 830 C C . LEU A 1 102 ? 14.382 -4.006 24.089 1.00 62.69 102 LEU A C 1
ATOM 832 O O . LEU A 1 102 ? 14.237 -5.193 23.813 1.00 62.69 102 LEU A O 1
ATOM 836 N N . PHE A 1 103 ? 13.917 -3.030 23.307 1.00 51.81 103 PHE A N 1
ATOM 837 C CA . PHE A 1 103 ? 13.053 -3.272 22.156 1.00 51.81 103 PHE A CA 1
ATOM 838 C C . PHE A 1 103 ? 13.861 -3.434 20.866 1.00 51.81 103 PHE A C 1
ATOM 840 O O . PHE A 1 103 ? 14.655 -2.562 20.492 1.00 51.81 103 PHE A O 1
ATOM 847 N N . LYS A 1 104 ? 13.632 -4.556 20.178 1.00 62.75 104 LYS A N 1
ATOM 848 C CA . LYS A 1 104 ? 14.120 -4.809 18.819 1.00 62.75 104 LYS A CA 1
ATOM 849 C C . LYS A 1 104 ? 13.216 -4.085 17.828 1.00 62.75 104 LYS A C 1
ATOM 851 O O . LYS A 1 104 ? 12.001 -4.250 17.883 1.00 62.75 104 LYS A O 1
ATOM 856 N N . ARG A 1 105 ? 13.796 -3.291 16.930 1.00 69.12 105 ARG A N 1
ATOM 857 C CA . ARG A 1 105 ? 13.059 -2.714 15.802 1.00 69.12 105 ARG A CA 1
ATOM 858 C C . ARG A 1 105 ? 13.097 -3.713 14.663 1.00 69.12 105 ARG A C 1
ATOM 860 O O . ARG A 1 105 ? 14.177 -4.052 14.186 1.00 69.12 105 ARG A O 1
ATOM 867 N N . ARG A 1 106 ? 11.928 -4.188 14.258 1.00 75.88 106 ARG A N 1
ATOM 868 C CA . ARG A 1 106 ? 11.782 -5.123 13.151 1.00 75.88 106 ARG A CA 1
ATOM 869 C C . ARG A 1 106 ? 11.079 -4.418 12.002 1.00 75.88 106 ARG A C 1
ATOM 871 O O . ARG A 1 106 ? 10.153 -3.640 12.227 1.00 75.88 106 ARG A O 1
ATOM 878 N N . ARG A 1 107 ? 11.579 -4.630 10.792 1.00 85.94 107 ARG A N 1
ATOM 879 C CA . ARG A 1 107 ? 10.991 -4.128 9.554 1.00 85.94 107 ARG A CA 1
ATOM 880 C C . ARG A 1 107 ? 10.734 -5.313 8.646 1.00 85.94 107 ARG A C 1
ATOM 882 O O . ARG A 1 107 ? 11.578 -6.192 8.529 1.00 85.94 107 ARG A O 1
ATOM 889 N N . ASN A 1 108 ? 9.587 -5.293 8.002 1.00 91.44 108 ASN A N 1
ATOM 890 C CA . ASN A 1 108 ? 9.170 -6.301 7.052 1.00 91.44 108 ASN A CA 1
ATOM 891 C C . ASN A 1 108 ? 9.569 -5.837 5.653 1.00 91.44 108 ASN A C 1
ATOM 893 O O . ASN A 1 108 ? 9.466 -4.644 5.349 1.00 91.44 108 ASN A O 1
ATOM 897 N N . GLN A 1 109 ? 10.049 -6.765 4.834 1.00 94.31 109 GLN A N 1
ATOM 898 C CA . GLN A 1 109 ? 10.423 -6.521 3.448 1.00 94.31 109 GLN A CA 1
ATOM 899 C C . GLN A 1 109 ? 9.774 -7.565 2.552 1.00 94.31 109 GLN A C 1
ATOM 901 O O . GLN A 1 109 ? 9.824 -8.749 2.867 1.00 94.31 109 GLN A O 1
ATOM 906 N N . PHE A 1 110 ? 9.180 -7.143 1.442 1.00 94.75 110 PHE A N 1
ATOM 907 C CA . PHE A 1 110 ? 8.658 -8.068 0.438 1.00 94.75 110 PHE A CA 1
ATOM 908 C C . PHE A 1 110 ? 8.611 -7.423 -0.942 1.00 94.75 110 PHE A C 1
ATOM 910 O O . PHE A 1 110 ? 8.639 -6.198 -1.082 1.00 94.75 110 PHE A O 1
ATOM 917 N N . ASN A 1 111 ? 8.537 -8.273 -1.962 1.00 96.62 111 ASN A N 1
ATOM 918 C CA . ASN A 1 111 ? 8.342 -7.865 -3.340 1.00 96.62 111 ASN A CA 1
ATOM 919 C C . ASN A 1 111 ? 6.849 -7.645 -3.615 1.00 96.62 111 ASN A C 1
ATOM 921 O O . ASN A 1 111 ? 6.022 -8.533 -3.404 1.00 96.62 111 ASN A O 1
ATOM 925 N N . LEU A 1 112 ? 6.518 -6.456 -4.097 1.00 96.94 112 LEU A N 1
ATOM 926 C CA . LEU A 1 112 ? 5.190 -6.002 -4.461 1.00 96.94 112 LEU A CA 1
ATOM 927 C C . LEU A 1 112 ? 5.129 -5.798 -5.976 1.00 96.94 112 LEU A C 1
ATOM 929 O O . LEU A 1 112 ? 5.789 -4.914 -6.514 1.00 96.94 112 LEU A O 1
ATOM 933 N N . GLY A 1 113 ? 4.304 -6.581 -6.663 1.00 97.50 113 GLY A N 1
ATOM 934 C CA . GLY A 1 113 ? 3.943 -6.348 -8.059 1.00 97.50 113 GLY A CA 1
ATOM 935 C C . GLY A 1 113 ? 2.831 -5.316 -8.155 1.00 97.50 113 GLY A C 1
ATOM 936 O O . GLY A 1 113 ? 1.923 -5.329 -7.331 1.00 97.50 113 GLY A O 1
ATOM 937 N N . LEU A 1 114 ? 2.880 -4.434 -9.149 1.00 97.75 114 LEU A N 1
ATOM 938 C CA . LEU A 1 114 ? 1.885 -3.386 -9.364 1.00 97.75 114 LEU A CA 1
ATOM 939 C C . LEU A 1 114 ? 1.017 -3.708 -10.583 1.00 97.75 114 LEU A C 1
ATOM 941 O O . LEU A 1 114 ? 1.523 -3.870 -11.695 1.00 97.75 114 LEU A O 1
ATOM 945 N N . ASP A 1 115 ? -0.298 -3.727 -10.372 1.00 96.94 115 ASP A N 1
ATOM 946 C CA . ASP A 1 115 ? -1.298 -4.003 -11.406 1.00 96.94 115 ASP A CA 1
ATOM 947 C C . ASP A 1 115 ? -1.847 -2.680 -11.982 1.00 96.94 115 ASP A C 1
ATOM 949 O O . ASP A 1 115 ? -1.877 -2.466 -13.203 1.00 96.94 115 ASP A O 1
ATOM 953 N N . GLU A 1 116 ? -2.215 -1.740 -11.107 1.00 97.12 116 GLU A N 1
ATOM 954 C CA . GLU A 1 116 ? -2.748 -0.423 -11.468 1.00 97.12 116 GLU A CA 1
ATOM 955 C C . GLU A 1 116 ? -2.161 0.683 -10.590 1.00 97.12 116 GLU A C 1
ATOM 957 O O . GLU A 1 116 ? -2.009 0.519 -9.382 1.00 97.12 116 GLU A O 1
ATOM 962 N N . TYR A 1 117 ? -1.903 1.845 -11.187 1.00 96.69 117 TYR A N 1
ATOM 963 C CA . TYR A 1 117 ? -1.510 3.044 -10.463 1.00 96.69 117 TYR A CA 1
ATOM 964 C C . TYR A 1 117 ? -2.187 4.288 -11.037 1.00 96.69 117 TYR A C 1
ATOM 966 O O . TYR A 1 117 ? -2.163 4.512 -12.249 1.00 96.69 117 TYR A O 1
ATOM 974 N N . LEU A 1 118 ? -2.808 5.087 -10.167 1.00 94.88 118 LEU A N 1
ATOM 975 C CA . LEU A 1 118 ? -3.587 6.287 -10.490 1.00 94.88 118 LEU A CA 1
ATOM 976 C C . LEU A 1 118 ? -4.590 6.051 -11.637 1.00 94.88 118 LEU A C 1
ATOM 978 O O . LEU A 1 118 ? -4.698 6.852 -12.566 1.00 94.88 118 LEU A O 1
ATOM 982 N N . GLY A 1 119 ? -5.295 4.915 -11.596 1.00 93.62 119 GLY A N 1
ATOM 983 C CA . GLY A 1 119 ? -6.303 4.534 -12.590 1.00 93.62 119 GLY A CA 1
ATOM 984 C C . GLY A 1 119 ? -5.746 4.016 -13.922 1.00 93.62 119 GLY A C 1
ATOM 985 O O . GLY A 1 119 ? -6.509 3.785 -14.861 1.00 93.62 119 GLY A O 1
ATOM 986 N N . LYS A 1 120 ? -4.425 3.837 -14.050 1.00 96.19 120 LYS A N 1
ATOM 987 C CA . LYS A 1 120 ? -3.781 3.315 -15.263 1.00 96.19 120 LYS A CA 1
ATOM 988 C C . LYS A 1 120 ? -3.120 1.969 -14.983 1.00 96.19 120 LYS A C 1
ATOM 990 O O . LYS A 1 120 ? -2.331 1.834 -14.053 1.00 96.19 120 LYS A O 1
ATOM 995 N N . LYS A 1 121 ? -3.386 0.983 -15.845 1.00 97.38 121 LYS A N 1
ATOM 996 C CA . LYS A 1 121 ? -2.711 -0.321 -15.790 1.00 97.38 121 LYS A CA 1
ATOM 997 C C . LYS A 1 121 ? -1.205 -0.165 -15.997 1.00 97.38 121 LYS A C 1
ATOM 999 O O . LYS A 1 121 ? -0.787 0.404 -17.012 1.00 97.38 121 LYS A O 1
ATOM 1004 N N . VAL A 1 122 ? -0.408 -0.713 -15.083 1.00 96.19 122 VAL A N 1
ATOM 1005 C CA . VAL A 1 122 ? 1.057 -0.565 -15.096 1.00 96.19 122 VAL A CA 1
ATOM 1006 C C . VAL A 1 122 ? 1.681 -1.271 -16.302 1.00 96.19 122 VAL A C 1
ATOM 1008 O O . VAL A 1 122 ? 2.605 -0.741 -16.917 1.00 96.19 122 VAL A O 1
ATOM 1011 N N . GLU A 1 123 ? 1.091 -2.386 -16.749 1.00 95.25 123 GLU A N 1
ATOM 1012 C CA . GLU A 1 123 ? 1.493 -3.101 -17.974 1.00 95.25 123 GLU A CA 1
ATOM 1013 C C . GLU A 1 123 ? 1.501 -2.199 -19.226 1.00 95.25 123 GLU A C 1
ATOM 1015 O O . GLU A 1 123 ? 2.294 -2.399 -20.143 1.00 95.25 123 GLU A O 1
ATOM 1020 N N . LYS A 1 124 ? 0.628 -1.179 -19.262 1.00 95.44 124 LYS A N 1
ATOM 1021 C CA . LYS A 1 124 ? 0.465 -0.257 -20.398 1.00 95.44 124 LYS A CA 1
ATOM 1022 C C . LYS A 1 124 ? 1.345 0.988 -20.283 1.00 95.44 124 LYS A C 1
ATOM 1024 O O . LYS A 1 124 ? 1.303 1.850 -21.163 1.00 95.44 124 LYS A O 1
ATOM 1029 N N . MET A 1 125 ? 2.086 1.137 -19.188 1.00 95.81 125 MET A N 1
ATOM 1030 C CA . MET A 1 125 ? 2.969 2.275 -18.970 1.00 95.81 125 MET A CA 1
ATOM 1031 C C . MET A 1 125 ? 4.292 2.088 -19.710 1.00 95.81 125 MET A C 1
ATOM 1033 O O . MET A 1 125 ? 4.892 1.014 -19.710 1.00 95.81 125 MET A O 1
ATOM 1037 N N . LYS A 1 126 ? 4.789 3.169 -20.312 1.00 94.38 126 LYS A N 1
ATOM 1038 C CA . LYS A 1 126 ? 6.147 3.203 -20.871 1.00 94.38 126 LYS A CA 1
ATOM 1039 C C . LYS A 1 126 ? 7.172 3.221 -19.734 1.00 94.38 126 LYS A C 1
ATOM 1041 O O . LYS A 1 126 ? 6.884 3.737 -18.661 1.00 94.38 126 LYS A O 1
ATOM 1046 N N . SER A 1 127 ? 8.399 2.764 -19.992 1.00 90.38 127 SER A N 1
ATOM 1047 C CA . SER A 1 127 ? 9.486 2.725 -18.991 1.00 90.38 127 SER A CA 1
ATOM 1048 C C . SER A 1 127 ? 9.650 4.049 -18.218 1.00 90.38 127 SER A C 1
ATOM 1050 O O . SER A 1 127 ? 9.591 4.059 -16.994 1.00 90.38 127 SER A O 1
ATOM 1052 N N . ARG A 1 128 ? 9.685 5.196 -18.915 1.00 91.62 128 ARG A N 1
ATOM 1053 C CA . ARG A 1 128 ? 9.767 6.524 -18.273 1.00 91.62 128 ARG A CA 1
ATOM 1054 C C . ARG A 1 128 ? 8.570 6.856 -17.371 1.00 91.62 128 ARG A C 1
ATOM 1056 O O . ARG A 1 128 ? 8.720 7.614 -16.418 1.00 91.62 128 ARG A O 1
ATOM 1063 N N . GLU A 1 129 ? 7.379 6.358 -17.695 1.00 94.06 129 GLU A N 1
ATOM 1064 C CA . GLU A 1 129 ? 6.195 6.529 -16.844 1.00 94.06 129 GLU A CA 1
ATOM 1065 C C . GLU A 1 129 ? 6.300 5.656 -15.592 1.00 94.06 129 GLU A C 1
ATOM 1067 O O . GLU A 1 129 ? 5.977 6.138 -14.512 1.00 94.06 129 GLU A O 1
ATOM 1072 N N . LYS A 1 130 ? 6.826 4.429 -15.716 1.00 93.50 130 LYS A N 1
ATOM 1073 C CA . LYS A 1 130 ? 7.059 3.533 -14.575 1.00 93.50 130 LYS A CA 1
ATOM 1074 C C . LYS A 1 130 ? 8.069 4.115 -13.587 1.00 93.50 130 LYS A C 1
ATOM 1076 O O . LYS A 1 130 ? 7.774 4.164 -12.405 1.00 93.50 130 LYS A O 1
ATOM 1081 N N . THR A 1 131 ? 9.187 4.672 -14.059 1.00 92.06 131 THR A N 1
ATOM 1082 C CA . THR A 1 131 ? 10.152 5.357 -13.174 1.00 92.06 131 THR A CA 1
ATOM 1083 C C . THR A 1 131 ? 9.505 6.519 -12.413 1.00 92.06 131 THR A C 1
ATOM 1085 O O . THR A 1 131 ? 9.705 6.681 -11.216 1.00 92.06 131 THR A O 1
ATOM 1088 N N . LYS A 1 132 ? 8.668 7.326 -13.084 1.00 94.31 132 LYS A N 1
ATOM 1089 C CA . LYS A 1 132 ? 7.927 8.405 -12.406 1.00 94.31 132 LYS A CA 1
ATOM 1090 C C . LYS A 1 132 ? 6.920 7.870 -11.391 1.00 94.31 132 LYS A C 1
ATOM 1092 O O . LYS A 1 132 ? 6.745 8.485 -10.346 1.00 94.31 132 LYS A O 1
ATOM 1097 N N . MET A 1 133 ? 6.249 6.767 -11.715 1.00 95.69 133 MET A N 1
ATOM 1098 C CA . MET A 1 133 ? 5.335 6.083 -10.806 1.00 95.69 133 MET A CA 1
ATOM 1099 C C . MET A 1 133 ? 6.073 5.614 -9.553 1.00 95.69 133 MET A C 1
ATOM 1101 O O . MET A 1 133 ? 5.600 5.900 -8.462 1.00 95.69 133 MET A O 1
ATOM 1105 N N . PHE A 1 134 ? 7.228 4.962 -9.688 1.00 94.50 134 PHE A N 1
ATOM 1106 C CA . PHE A 1 134 ? 8.004 4.481 -8.545 1.00 94.50 134 PHE A CA 1
ATOM 1107 C C . PHE A 1 134 ? 8.444 5.623 -7.624 1.00 94.50 134 PHE A C 1
ATOM 1109 O O . PHE A 1 134 ? 8.139 5.586 -6.435 1.00 94.50 134 PHE A O 1
ATOM 1116 N N . HIS A 1 135 ? 8.997 6.709 -8.174 1.00 94.25 135 HIS A N 1
ATOM 1117 C CA . HIS A 1 135 ? 9.311 7.904 -7.379 1.00 94.25 135 HIS A CA 1
ATOM 1118 C C . HIS A 1 135 ? 8.069 8.511 -6.702 1.00 94.25 135 HIS A C 1
ATOM 1120 O O . HIS A 1 135 ? 8.137 9.019 -5.584 1.00 94.25 135 HIS A O 1
ATOM 1126 N N . HIS A 1 136 ? 6.913 8.489 -7.374 1.00 96.19 136 HIS A N 1
ATOM 1127 C CA . HIS A 1 136 ? 5.674 9.004 -6.793 1.00 96.19 136 HIS A CA 1
ATOM 1128 C C . HIS A 1 136 ? 5.145 8.093 -5.675 1.00 96.19 136 HIS A C 1
ATOM 1130 O O . HIS A 1 136 ? 4.624 8.608 -4.687 1.00 96.19 136 HIS A O 1
ATOM 1136 N N . ILE A 1 137 ? 5.291 6.769 -5.795 1.00 95.38 137 ILE A N 1
ATOM 1137 C CA . ILE A 1 137 ? 4.998 5.812 -4.719 1.00 95.38 137 ILE A CA 1
ATOM 1138 C C . ILE A 1 137 ? 5.887 6.116 -3.523 1.00 95.38 137 ILE A C 1
ATOM 1140 O O . ILE A 1 137 ? 5.362 6.306 -2.434 1.00 95.38 137 ILE A O 1
ATOM 1144 N N . GLU A 1 138 ? 7.195 6.243 -3.727 1.00 93.75 138 GLU A N 1
ATOM 1145 C CA . GLU A 1 138 ? 8.132 6.504 -2.638 1.00 93.75 138 GLU A CA 1
ATOM 1146 C C . GLU A 1 138 ? 7.807 7.788 -1.868 1.00 93.75 138 GLU A C 1
ATOM 1148 O O . GLU A 1 138 ? 7.861 7.802 -0.642 1.00 93.75 138 GLU A O 1
ATOM 1153 N N . ALA A 1 139 ? 7.393 8.840 -2.575 1.00 94.00 139 ALA A N 1
ATOM 1154 C CA . ALA A 1 139 ? 7.064 10.120 -1.960 1.00 94.00 139 ALA A CA 1
ATOM 1155 C C . ALA A 1 139 ? 5.683 10.170 -1.279 1.00 94.00 139 ALA A C 1
ATOM 1157 O O . ALA A 1 139 ? 5.472 11.028 -0.424 1.00 94.00 139 ALA A O 1
ATOM 1158 N N . ASN A 1 140 ? 4.725 9.323 -1.678 1.00 94.56 140 ASN A N 1
ATOM 1159 C CA . ASN A 1 140 ? 3.317 9.499 -1.289 1.00 94.56 140 ASN A CA 1
ATOM 1160 C C . ASN A 1 140 ? 2.671 8.282 -0.630 1.00 94.56 140 ASN A C 1
ATOM 1162 O O . ASN A 1 140 ? 1.664 8.450 0.058 1.00 94.56 140 ASN A O 1
ATOM 1166 N N . ALA A 1 141 ? 3.175 7.070 -0.860 1.00 94.88 141 ALA A N 1
ATOM 1167 C CA . ALA A 1 141 ? 2.634 5.881 -0.223 1.00 94.88 141 ALA A CA 1
ATOM 1168 C C . ALA A 1 141 ? 2.956 5.905 1.272 1.00 94.88 141 ALA A C 1
ATOM 1170 O O . ALA A 1 141 ? 4.029 6.317 1.704 1.00 94.88 141 ALA A O 1
ATOM 1171 N N . SER A 1 142 ? 1.996 5.483 2.083 1.00 94.56 142 SER A N 1
ATOM 1172 C CA . SER A 1 142 ? 2.169 5.394 3.536 1.00 94.56 142 SER A CA 1
ATOM 1173 C C . SER A 1 142 ? 1.515 4.149 4.112 1.00 94.56 142 SER A C 1
ATOM 1175 O O . SER A 1 142 ? 1.990 3.619 5.112 1.00 94.56 142 SER A O 1
ATOM 1177 N N . LEU A 1 143 ? 0.444 3.666 3.482 1.00 93.75 143 LEU A N 1
ATOM 1178 C CA . LEU A 1 143 ? -0.331 2.527 3.955 1.00 93.75 143 LEU A CA 1
ATOM 1179 C C . LEU A 1 143 ? -0.562 1.540 2.814 1.00 93.75 143 LEU A C 1
ATOM 1181 O O . LEU A 1 143 ? -0.813 1.938 1.675 1.00 93.75 143 LEU A O 1
ATOM 1185 N N . ILE A 1 144 ? -0.503 0.256 3.143 1.00 94.31 144 ILE A N 1
ATOM 1186 C CA . ILE A 1 144 ? -0.847 -0.853 2.259 1.00 94.31 144 ILE A CA 1
ATOM 1187 C C . ILE A 1 144 ? -1.786 -1.781 3.026 1.00 94.31 144 ILE A C 1
ATOM 1189 O O . ILE A 1 144 ? -1.522 -2.121 4.180 1.00 94.31 144 ILE A O 1
ATOM 1193 N N . SER A 1 145 ? -2.885 -2.163 2.386 1.00 92.44 145 SER A N 1
ATOM 1194 C CA . SER A 1 145 ? -3.926 -3.019 2.960 1.00 92.44 145 SER A CA 1
ATOM 1195 C C . SER A 1 145 ? -4.547 -3.895 1.870 1.00 92.44 145 SER A C 1
ATOM 1197 O O . SER A 1 145 ? -4.512 -3.553 0.694 1.00 92.44 145 SER A O 1
ATOM 1199 N N . GLU A 1 146 ? -5.124 -5.028 2.246 1.00 89.50 146 GLU A N 1
ATOM 1200 C CA . GLU A 1 146 ? -5.944 -5.894 1.384 1.00 89.50 146 GLU A CA 1
ATOM 1201 C C . GLU A 1 146 ? -7.330 -5.331 1.043 1.00 89.50 146 GLU A C 1
ATOM 1203 O O . GLU A 1 146 ? -8.001 -5.849 0.153 1.00 89.50 146 GLU A O 1
ATOM 1208 N N . LEU A 1 147 ? -7.790 -4.296 1.745 1.00 82.75 147 LEU A N 1
ATOM 1209 C CA . LEU A 1 147 ? -9.128 -3.750 1.573 1.00 82.75 147 LEU A CA 1
ATOM 1210 C C . LEU A 1 147 ? -9.098 -2.545 0.636 1.00 82.75 147 LEU A C 1
ATOM 1212 O O . LEU A 1 147 ? -8.294 -1.630 0.823 1.00 82.75 147 LEU A O 1
ATOM 1216 N N . LEU A 1 148 ? -10.030 -2.501 -0.321 1.00 78.00 148 LEU A N 1
ATOM 1217 C CA . LEU A 1 148 ? -10.349 -1.289 -1.073 1.00 78.00 148 LEU A CA 1
ATOM 1218 C C . LEU A 1 148 ? -11.471 -0.516 -0.378 1.00 78.00 148 LEU A C 1
ATOM 1220 O O . LEU A 1 148 ? -12.617 -0.963 -0.384 1.00 78.00 148 LEU A O 1
ATOM 1224 N N . ILE A 1 149 ? -11.172 0.668 0.156 1.00 70.00 149 ILE A N 1
ATOM 1225 C CA . ILE A 1 149 ? -12.215 1.582 0.634 1.00 70.00 149 ILE A CA 1
ATOM 1226 C C . ILE A 1 149 ? -12.600 2.511 -0.515 1.00 70.00 149 ILE A C 1
ATOM 1228 O O . ILE A 1 149 ? -11.866 3.435 -0.871 1.00 70.00 149 ILE A O 1
ATOM 1232 N N . CYS A 1 150 ? -13.752 2.250 -1.130 1.00 59.81 150 CYS A N 1
ATOM 1233 C CA . CYS A 1 150 ? -14.353 3.181 -2.078 1.00 59.81 150 CYS A CA 1
ATOM 1234 C C . CYS A 1 150 ? -14.988 4.350 -1.320 1.00 59.81 150 CYS A C 1
ATOM 1236 O O . CYS A 1 150 ? -15.666 4.149 -0.315 1.00 59.81 150 CYS A O 1
ATOM 1238 N N . GLU A 1 151 ? -14.840 5.570 -1.836 1.00 53.19 151 GLU A N 1
ATOM 1239 C CA . GLU A 1 151 ? -15.687 6.671 -1.384 1.00 53.19 151 GLU A CA 1
ATOM 1240 C C . GLU A 1 151 ? -17.140 6.332 -1.742 1.00 53.19 151 GLU A C 1
ATOM 1242 O O . GLU A 1 151 ? -17.467 6.134 -2.917 1.00 53.19 151 GLU A O 1
ATOM 1247 N N . ALA A 1 152 ? -18.011 6.236 -0.735 1.00 45.22 152 ALA A N 1
ATOM 1248 C CA . ALA A 1 152 ? -19.442 6.329 -0.973 1.00 45.22 152 ALA A CA 1
ATOM 1249 C C . ALA A 1 152 ? -19.693 7.702 -1.616 1.00 45.22 152 ALA A C 1
ATOM 1251 O O . ALA A 1 152 ? -19.393 8.730 -1.008 1.00 45.22 152 ALA A O 1
ATOM 1252 N N . LYS A 1 153 ? -20.131 7.693 -2.879 1.00 34.84 153 LYS A N 1
ATOM 1253 C CA . LYS A 1 153 ? -20.537 8.901 -3.604 1.00 34.84 153 LYS A CA 1
ATOM 1254 C C . LYS A 1 153 ? -21.761 9.541 -2.969 1.00 34.84 153 LYS A C 1
ATOM 1256 O O . LYS A 1 153 ? -22.649 8.775 -2.531 1.00 34.84 153 LYS A O 1
#

Secondary structure (DSSP, 8-state):
-HHHHHHHHHHHHHHHHHHHHTS-HHHHHHHHHHHH-S-EEEEEEEEEEETTTTEEEEEEEEEES---TT-EEEEE-TT--EEEEEEE-SPPEEEEEEEETTEEEEEEEEEEEEEEETTEEGGGS-HHHHHHHHHHHHHH--EEES-------

pLDDT: mean 85.84, std 11.78, range [34.84, 97.75]

Sequence (153 aa):
MLLKKLKDFHERTMEQYKEEENLESWKKKVMELHEKSAFLFYYDATLEENAEQNSLIIQGSLVEGELPIGSTVYLYTGEGKYLGNGRILSEPEEKEQGRKGLFKRRRNQFNLGLDEYLGKKVEKMKSREKTKMFHHIEANASLISELLICEAK

Organism: NCBI:txid39488